Protein AF-A0A1B6FT40-F1 (afdb_monomer)

Radius of gyration: 23.61 Å; Cα contacts (8 Å, |Δi|>4): 77; chains: 1; bounding box: 39×60×72 Å

Mean predicted aligned error: 12.98 Å

Organism: NCBI:txid1464854

Secondary structure (DSSP, 8-state):
-HHHHHHHHHHHHHHHHHHHHHHHHHH--------S-TTTSPP--SHHHHHHHHHSTTTTT-HHHHHHHHIIIIIIGGG--S---S---PPP-----S-HHHHHHHHHHHHHHTTPPPP-SS-TTTTTGGGGSPTT-HHHHHHHHHT-

Solvent-accessible surface area (backbone atoms only — not comparable to full-atom values): 9371 Å² total; per-residue (Å²): 118,74,69,62,58,54,52,56,52,51,51,53,50,52,52,50,52,52,50,52,52,54,57,56,61,74,67,60,72,74,83,67,72,80,79,70,58,82,86,78,54,87,79,78,86,51,71,61,60,38,49,55,51,48,62,29,89,91,35,44,82,38,66,69,45,47,53,47,51,49,32,43,64,68,58,45,52,74,69,65,83,64,89,76,71,81,87,70,88,70,87,86,81,86,85,83,78,90,51,67,68,60,49,54,51,48,54,54,53,49,22,64,74,73,75,47,87,82,84,55,83,53,34,80,74,52,54,81,58,61,80,74,38,56,86,88,24,69,65,36,51,39,51,54,62,74,36,107

Sequence (148 aa):
MRGFMIIVTAFNLIMLLLCLNSVMSETRSPRILSDEDPTTQPVFTSLQEVLDLLESEEFRNLLPVQQLLFAYFNICQSKRISYLPKPIRQPFIVVEGNHRTAKRMLAMRLSRRIGASLFHNPPRCLSSLRNFFPTGSLLLRAYFKLSA

Foldseek 3Di:
DVVVVVVVVVVVVVVVVVVVVVVVVLPCPDPPDLPDDLVVFDDDPDLVVLVCVCCDPVHVPNPLSVLLVCLLVPPVVVPPDDDDPDDDPDDDDDDDDDDPVVSVVVLVVVCVVVVHDDQDQQGPSCVVSLVVDDPNDPNNSSSRVSSD

pLDDT: mean 81.25, std 15.71, range [38.09, 96.69]

Structure (mmCIF, N/CA/C/O backbone):
data_AF-A0A1B6FT40-F1
#
_entry.id   AF-A0A1B6FT40-F1
#
loop_
_atom_site.group_PDB
_atom_site.id
_atom_site.type_symbol
_atom_site.label_atom_id
_atom_site.label_alt_id
_atom_site.label_comp_id
_atom_site.label_asym_id
_atom_site.label_entity_id
_atom_site.label_seq_id
_atom_site.pdbx_PDB_ins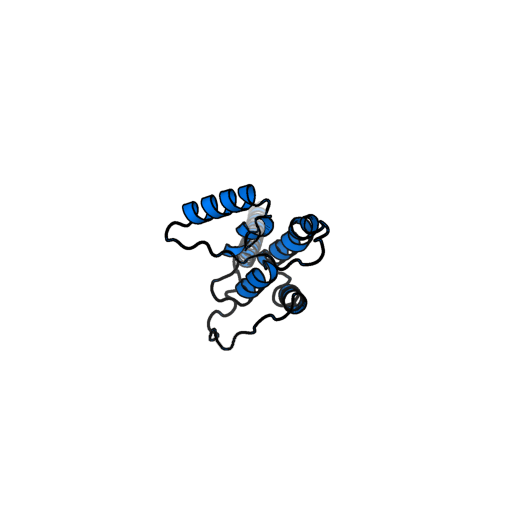_code
_atom_site.Cartn_x
_atom_site.Cartn_y
_atom_site.Cartn_z
_atom_site.occupancy
_atom_site.B_iso_or_equiv
_atom_site.auth_seq_id
_atom_site.auth_comp_id
_atom_site.auth_asym_id
_atom_site.auth_atom_id
_atom_site.pdbx_PDB_model_num
ATOM 1 N N . MET A 1 1 ? -10.697 40.686 46.440 1.00 58.50 1 MET A N 1
ATOM 2 C CA . MET A 1 1 ? -9.631 40.334 45.467 1.00 58.50 1 MET A CA 1
ATOM 3 C C . MET A 1 1 ? -9.174 38.871 45.531 1.00 58.50 1 MET A C 1
ATOM 5 O O . MET A 1 1 ? -8.922 38.308 44.479 1.00 58.50 1 MET A O 1
ATOM 9 N N . ARG A 1 2 ? -9.126 38.208 46.701 1.00 62.25 2 ARG A N 1
ATOM 10 C CA . ARG A 1 2 ? -8.694 36.793 46.809 1.00 62.25 2 ARG A CA 1
ATOM 11 C C . ARG A 1 2 ? -9.601 35.768 46.099 1.00 62.25 2 ARG A C 1
ATOM 13 O O . ARG A 1 2 ? -9.086 34.831 45.507 1.00 62.25 2 ARG A O 1
ATOM 20 N N . GLY A 1 3 ? -10.922 35.968 46.097 1.00 65.75 3 GLY A N 1
ATOM 21 C CA . GLY A 1 3 ? -11.867 35.028 45.466 1.00 65.75 3 GLY A CA 1
ATOM 22 C C . GLY A 1 3 ? -11.771 34.951 43.936 1.00 65.75 3 GLY A C 1
ATOM 23 O O . GLY A 1 3 ? -11.923 33.877 43.368 1.00 65.75 3 GLY A O 1
ATOM 24 N N . PHE A 1 4 ? -11.441 36.060 43.266 1.00 69.62 4 PHE A N 1
ATOM 25 C CA . PHE A 1 4 ? -11.328 36.099 41.802 1.00 69.62 4 PHE A CA 1
ATOM 26 C C . PHE A 1 4 ? -10.106 35.315 41.299 1.00 69.62 4 PHE A C 1
ATOM 28 O O . PHE A 1 4 ? -10.173 34.627 40.286 1.00 69.62 4 PHE A O 1
ATOM 35 N N . MET A 1 5 ? -9.006 35.350 42.058 1.00 68.81 5 MET A N 1
ATOM 36 C CA . MET A 1 5 ? -7.777 34.635 41.710 1.00 68.81 5 MET A CA 1
ATOM 37 C C . MET A 1 5 ? -7.950 33.109 41.774 1.00 68.81 5 MET A C 1
ATOM 39 O O . MET A 1 5 ? -7.374 32.401 40.958 1.00 68.81 5 MET A O 1
ATOM 43 N N . ILE A 1 6 ? -8.783 32.612 42.697 1.00 77.44 6 ILE A N 1
ATOM 44 C CA . ILE A 1 6 ? -9.072 31.175 42.863 1.00 77.44 6 ILE A CA 1
ATOM 45 C C . ILE A 1 6 ? -9.903 30.634 41.690 1.00 77.44 6 ILE A C 1
ATOM 47 O O . ILE A 1 6 ? -9.684 29.515 41.235 1.00 77.44 6 ILE A O 1
ATOM 51 N N . ILE A 1 7 ? -10.836 31.432 41.164 1.00 79.44 7 ILE A N 1
ATOM 52 C CA . ILE A 1 7 ? -11.689 31.022 40.038 1.00 79.44 7 ILE A CA 1
ATOM 53 C C . ILE A 1 7 ? -10.857 3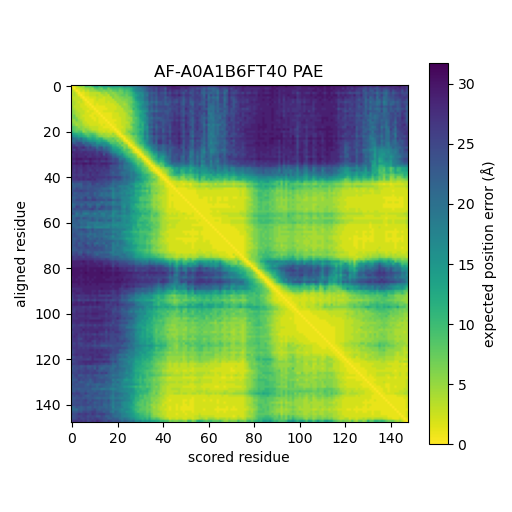0.886 38.757 1.00 79.44 7 ILE A C 1
ATOM 55 O O . ILE A 1 7 ? -10.995 29.907 38.025 1.00 79.44 7 ILE A O 1
ATOM 59 N N . VAL A 1 8 ? -9.949 31.833 38.508 1.00 81.75 8 VAL A N 1
ATOM 60 C CA . VAL A 1 8 ? -9.093 31.823 37.313 1.00 81.75 8 VAL A CA 1
ATOM 61 C C . VAL A 1 8 ? -8.098 30.661 37.345 1.00 81.75 8 VAL A C 1
ATOM 63 O O . VAL A 1 8 ? -7.860 30.030 36.314 1.00 81.75 8 VAL A O 1
ATOM 66 N N . THR A 1 9 ? -7.528 30.330 38.506 1.00 84.56 9 THR A N 1
ATOM 67 C CA . THR A 1 9 ? -6.619 29.179 38.618 1.00 84.56 9 THR A CA 1
ATOM 68 C C . THR A 1 9 ? -7.361 27.852 38.477 1.00 84.56 9 THR A C 1
ATOM 70 O O . THR A 1 9 ? -6.867 26.969 37.779 1.00 84.56 9 THR A O 1
ATOM 73 N N . ALA A 1 10 ? -8.563 27.723 39.049 1.00 86.69 10 ALA A N 1
ATOM 74 C CA . ALA A 1 10 ? -9.397 26.532 38.890 1.00 86.69 10 ALA A CA 1
ATOM 75 C C . ALA A 1 10 ? -9.811 26.308 37.425 1.00 86.69 10 ALA A C 1
ATOM 77 O O . ALA A 1 10 ? -9.699 25.193 36.918 1.00 86.69 10 ALA A O 1
ATOM 78 N N . PHE A 1 11 ? -10.219 27.368 36.720 1.00 88.88 11 PHE A N 1
ATOM 79 C CA . PHE A 1 11 ? -10.593 27.284 35.308 1.00 88.88 11 PHE A CA 1
ATOM 80 C C . PHE A 1 11 ? -9.410 26.873 34.420 1.00 88.88 11 PHE A C 1
ATOM 82 O O . PHE A 1 11 ? -9.540 25.972 33.593 1.00 88.88 11 PHE A O 1
ATOM 89 N N . ASN A 1 12 ? -8.231 27.467 34.635 1.00 82.19 12 ASN A N 1
ATOM 90 C CA . ASN A 1 12 ? -7.022 27.086 33.903 1.00 82.19 12 ASN A CA 1
ATOM 91 C C . ASN A 1 12 ? -6.600 25.637 34.188 1.00 82.19 12 ASN A C 1
ATOM 93 O O . ASN A 1 12 ? -6.199 24.940 33.262 1.00 82.19 12 ASN A O 1
ATOM 97 N N . LEU A 1 13 ? -6.731 25.158 35.432 1.00 88.69 13 LEU A N 1
ATOM 98 C CA . LEU A 1 13 ? -6.422 23.770 35.790 1.00 88.69 13 LEU A CA 1
ATOM 99 C C . LEU A 1 13 ? -7.367 22.781 35.092 1.00 88.69 13 LEU A C 1
ATOM 101 O O . LEU A 1 13 ? -6.914 21.764 34.572 1.00 88.69 13 LEU A O 1
ATOM 105 N N . ILE A 1 14 ? -8.665 23.098 35.032 1.00 90.81 14 ILE A N 1
ATOM 106 C CA . ILE A 1 14 ? -9.666 22.287 34.324 1.00 90.81 14 ILE A CA 1
ATOM 107 C C . ILE A 1 14 ? -9.360 22.244 32.824 1.00 90.81 14 ILE A C 1
ATOM 109 O O . ILE A 1 14 ? -9.357 21.164 32.239 1.00 90.81 14 ILE A O 1
ATOM 113 N N . MET A 1 15 ? -9.038 23.386 32.208 1.00 85.12 15 MET A N 1
ATOM 114 C CA . MET A 1 15 ? -8.652 23.428 30.794 1.00 85.12 15 MET A CA 1
ATOM 115 C C . MET A 1 15 ? -7.372 22.626 30.534 1.00 85.12 15 MET A C 1
ATOM 117 O O . MET A 1 15 ? -7.301 21.900 29.548 1.00 85.12 15 MET A O 1
ATOM 121 N N . LEU A 1 16 ? -6.392 22.672 31.442 1.00 85.75 16 LEU A N 1
ATOM 122 C CA . LEU A 1 16 ? -5.167 21.880 31.326 1.00 85.75 16 LEU A CA 1
ATOM 123 C C . LEU A 1 16 ? -5.446 20.371 31.426 1.00 85.75 16 LEU A C 1
ATOM 125 O O . LEU A 1 16 ? -4.887 19.597 30.654 1.00 85.75 16 LEU A O 1
ATOM 129 N N . LEU A 1 17 ? -6.341 19.954 32.328 1.00 84.62 17 LEU A N 1
ATOM 130 C CA . LEU A 1 17 ? -6.770 18.558 32.464 1.00 84.62 17 LEU A CA 1
ATOM 131 C C . LEU A 1 17 ? -7.547 18.071 31.232 1.00 84.62 17 LEU A C 1
ATOM 133 O O . LEU A 1 17 ? -7.317 16.955 30.767 1.00 84.62 17 LEU A O 1
ATOM 137 N N . LEU A 1 18 ? -8.423 18.906 30.664 1.00 82.56 18 LEU A N 1
ATOM 138 C CA . LEU A 1 18 ? -9.134 18.596 29.420 1.00 82.56 18 LEU A CA 1
ATOM 139 C C . LEU A 1 18 ? -8.164 18.476 28.234 1.00 82.56 18 LEU A C 1
ATOM 141 O O . LEU A 1 18 ? -8.252 17.512 27.472 1.00 82.56 18 LEU A O 1
ATOM 145 N N . CYS A 1 19 ? -7.184 19.379 28.128 1.00 77.69 19 CYS A N 1
ATOM 146 C CA . CYS A 1 19 ? -6.134 19.309 27.113 1.00 77.69 19 CYS A CA 1
ATOM 147 C C . CYS A 1 19 ? -5.280 18.039 27.258 1.00 77.69 19 CYS A C 1
ATOM 149 O O . CYS A 1 19 ? -5.060 17.335 26.273 1.00 77.69 19 CYS A O 1
ATOM 151 N N . LEU A 1 20 ? -4.849 17.685 28.474 1.00 76.00 20 LEU A N 1
ATOM 152 C CA . LEU A 1 20 ? -4.061 16.470 28.721 1.00 76.00 20 LEU A CA 1
ATOM 153 C C . LEU A 1 20 ? -4.832 15.191 28.364 1.00 76.00 20 LEU A C 1
ATOM 155 O O . LEU A 1 20 ? -4.262 14.285 27.755 1.00 76.00 20 LEU A O 1
ATOM 159 N N . ASN A 1 21 ? -6.130 15.138 28.667 1.00 70.12 21 ASN A N 1
ATOM 160 C CA . ASN A 1 21 ? -6.979 14.006 28.294 1.00 70.12 21 ASN A CA 1
ATOM 161 C C . ASN A 1 21 ? -7.168 13.898 26.773 1.00 70.12 21 ASN A C 1
ATOM 163 O O . ASN A 1 21 ? -7.127 12.791 26.235 1.00 70.12 21 ASN A O 1
ATOM 167 N N . SER A 1 22 ? -7.312 15.024 26.064 1.00 65.44 22 SER A N 1
ATOM 168 C CA . SER A 1 22 ? -7.404 15.020 24.595 1.00 65.44 22 SER A CA 1
ATOM 169 C C . SER A 1 22 ? -6.104 14.555 23.922 1.00 65.44 22 SER A C 1
ATOM 171 O O . SER A 1 22 ? -6.146 13.702 23.039 1.00 65.44 22 SER A O 1
ATOM 173 N N . VAL A 1 23 ? -4.942 14.999 24.418 1.00 60.81 23 VAL A N 1
ATOM 174 C CA . VAL A 1 23 ? -3.621 14.604 23.894 1.00 60.81 23 VAL A CA 1
ATOM 175 C C . VAL A 1 23 ? -3.307 13.129 24.184 1.00 60.81 23 VAL A C 1
ATOM 177 O O . VAL A 1 23 ? -2.726 12.434 23.346 1.00 60.81 23 VAL A O 1
ATOM 180 N N . MET A 1 24 ? -3.724 12.596 25.338 1.00 52.72 24 MET A N 1
ATOM 181 C CA . MET A 1 24 ? -3.603 11.158 25.615 1.00 52.72 24 MET A CA 1
ATOM 182 C C . MET A 1 24 ? -4.544 10.298 24.760 1.00 52.72 24 MET A C 1
ATOM 184 O O . MET A 1 24 ? -4.199 9.157 24.448 1.00 52.72 24 MET A O 1
ATOM 188 N N . SER A 1 25 ? -5.701 10.825 24.350 1.00 49.28 25 SER A N 1
ATOM 189 C CA . SER A 1 25 ? -6.626 10.101 23.472 1.00 49.28 25 SER A CA 1
ATOM 190 C C . SER A 1 25 ? -6.081 9.938 22.047 1.00 49.28 25 SER A C 1
ATOM 192 O O . SER A 1 25 ? -6.414 8.963 21.380 1.00 49.28 25 SER A O 1
ATOM 194 N N . GLU A 1 26 ? -5.205 10.838 21.594 1.00 47.56 26 GLU A N 1
ATOM 195 C CA . GLU A 1 26 ? -4.673 10.855 20.222 1.00 47.56 26 GLU A CA 1
ATOM 196 C C . GLU A 1 26 ? -3.407 9.993 20.031 1.00 47.56 26 GLU A C 1
ATOM 198 O O . GLU A 1 26 ? -2.985 9.728 18.907 1.00 47.56 26 GLU A O 1
ATOM 203 N N . THR A 1 27 ? -2.811 9.490 21.119 1.00 41.72 27 THR A N 1
ATOM 204 C CA . THR A 1 27 ? -1.590 8.654 21.072 1.00 41.72 27 THR A CA 1
ATOM 205 C C . THR A 1 27 ? -1.835 7.170 21.329 1.00 41.72 27 THR A C 1
ATOM 207 O O . THR A 1 27 ? -0.934 6.346 21.142 1.00 41.72 27 THR A O 1
ATOM 210 N N . ARG A 1 28 ? -3.063 6.777 21.684 1.00 38.09 28 ARG A N 1
ATOM 211 C CA . ARG A 1 28 ? -3.451 5.368 21.733 1.00 38.09 28 ARG A CA 1
ATOM 212 C C . ARG A 1 28 ? -3.805 4.911 20.320 1.00 38.09 28 ARG A C 1
ATOM 214 O O . ARG A 1 28 ? -4.969 4.755 19.979 1.00 38.09 28 ARG A O 1
ATOM 221 N N . SER A 1 29 ? -2.777 4.653 19.506 1.00 41.59 29 SER A N 1
ATOM 222 C CA . SER A 1 29 ? -2.921 3.655 18.444 1.00 41.59 29 SER A CA 1
ATOM 223 C C . SER A 1 29 ? -3.449 2.400 19.138 1.00 41.59 29 SER A C 1
ATOM 225 O O . SER A 1 29 ? -2.764 1.893 20.042 1.00 41.59 29 SER A O 1
ATOM 227 N N . PRO A 1 30 ? -4.691 1.967 18.859 1.00 41.50 30 PRO A N 1
ATOM 228 C CA . PRO A 1 30 ? -5.222 0.801 19.521 1.00 41.50 30 PRO A CA 1
ATOM 229 C C . PRO A 1 30 ? -4.258 -0.331 19.189 1.00 41.50 30 PRO A C 1
ATOM 231 O O . PRO A 1 30 ? -3.936 -0.587 18.028 1.00 41.50 30 PRO A O 1
ATOM 234 N N . ARG A 1 31 ? -3.720 -0.972 20.230 1.00 40.88 31 ARG A N 1
ATOM 235 C CA . ARG A 1 31 ? -3.082 -2.276 20.088 1.00 40.88 31 ARG A CA 1
ATOM 236 C C . ARG A 1 31 ? -4.205 -3.221 19.678 1.00 40.88 31 ARG A C 1
ATOM 238 O O . ARG A 1 31 ? -4.814 -3.853 20.533 1.00 40.88 31 ARG A O 1
ATOM 245 N N . ILE A 1 32 ? -4.555 -3.216 18.396 1.00 50.56 32 ILE A N 1
ATOM 246 C CA . ILE A 1 32 ? -5.528 -4.136 17.829 1.00 50.56 32 ILE A CA 1
ATOM 247 C C . ILE A 1 32 ? -4.832 -5.490 17.825 1.00 50.56 32 ILE A C 1
ATOM 249 O O . ILE A 1 32 ? -3.965 -5.757 16.995 1.00 50.56 32 ILE A O 1
ATOM 253 N N . LEU A 1 33 ? -5.127 -6.225 18.898 1.00 51.22 33 LEU A N 1
ATOM 254 C CA . LEU A 1 33 ? -5.071 -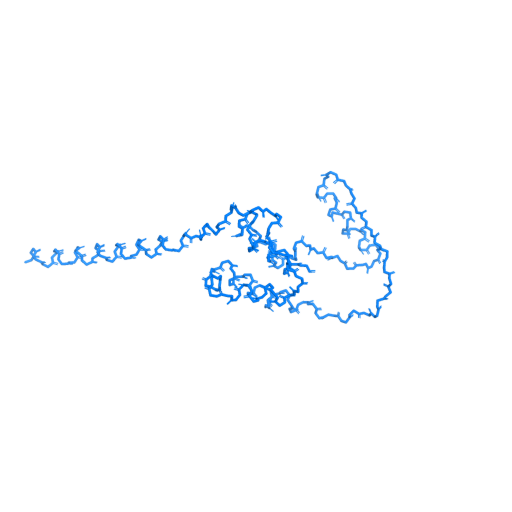7.667 19.079 1.00 51.22 33 LEU A CA 1
ATOM 255 C C . LEU A 1 33 ? -4.080 -8.387 18.152 1.00 51.22 33 LEU A C 1
ATOM 257 O O . LEU A 1 33 ? -4.435 -8.929 17.110 1.00 51.22 33 LEU A O 1
ATOM 261 N N . SER A 1 34 ? -2.811 -8.390 18.548 1.00 49.12 34 SER A N 1
ATOM 262 C CA . SER A 1 34 ? -1.738 -9.128 17.879 1.00 49.12 34 SER A CA 1
ATOM 263 C C . SER A 1 34 ? -1.520 -10.512 18.504 1.00 49.12 34 SER A C 1
ATOM 265 O O . SER A 1 34 ? -0.371 -10.882 18.727 1.00 49.12 34 SER A O 1
ATOM 267 N N . ASP A 1 35 ? -2.598 -11.232 18.830 1.00 48.50 35 ASP A N 1
ATOM 268 C CA . ASP A 1 35 ? -2.528 -12.562 19.473 1.00 48.50 35 ASP A CA 1
ATOM 269 C C . ASP A 1 35 ? -3.321 -13.655 18.727 1.00 48.50 35 ASP A C 1
ATOM 271 O O . ASP A 1 35 ? -3.490 -14.764 19.219 1.00 48.50 35 ASP A O 1
ATOM 275 N N . GLU A 1 36 ? -3.806 -13.361 17.517 1.00 58.00 36 GLU A N 1
ATOM 276 C CA . GLU A 1 36 ? -4.441 -14.353 16.640 1.00 58.00 36 GLU A CA 1
ATOM 277 C C . GLU A 1 36 ? -3.376 -15.090 15.813 1.00 58.00 36 GLU A C 1
ATOM 279 O O . GLU A 1 36 ? -2.514 -14.455 15.191 1.00 58.00 36 GLU A O 1
ATOM 284 N N . ASP A 1 37 ? -3.455 -16.424 15.798 1.00 60.91 37 ASP A N 1
ATOM 285 C CA . ASP A 1 37 ? -2.602 -17.315 15.009 1.00 60.91 37 ASP A CA 1
ATOM 286 C C . ASP A 1 37 ? -2.539 -16.832 13.542 1.00 60.91 37 ASP A C 1
ATOM 288 O O . ASP A 1 37 ? -3.572 -16.633 12.899 1.00 60.91 37 ASP A O 1
ATOM 292 N N . PRO A 1 38 ? -1.347 -16.628 12.952 1.00 59.72 38 PRO A N 1
ATOM 293 C CA . PRO A 1 38 ? -1.227 -16.181 11.564 1.00 59.72 38 PRO A CA 1
ATOM 294 C C . PRO A 1 38 ? -1.952 -17.085 10.549 1.00 59.72 38 PRO A C 1
ATOM 296 O O . PRO A 1 38 ? -2.221 -16.631 9.435 1.00 59.72 38 PRO A O 1
ATOM 299 N N . THR A 1 39 ? -2.282 -18.332 10.910 1.00 65.88 39 THR A N 1
ATOM 300 C CA . THR A 1 39 ? -3.067 -19.253 10.076 1.00 65.88 39 THR A CA 1
ATOM 301 C C . THR A 1 39 ? -4.588 -19.053 10.156 1.00 65.88 39 THR A C 1
ATOM 303 O O . THR A 1 39 ? -5.276 -19.408 9.199 1.00 65.88 39 THR A O 1
ATOM 306 N N . THR A 1 40 ? -5.129 -18.439 11.218 1.00 70.00 40 THR A N 1
ATOM 307 C CA . THR A 1 40 ? -6.582 -18.184 11.384 1.00 70.00 40 THR A CA 1
ATOM 308 C C . THR A 1 40 ? -7.042 -16.888 10.720 1.00 70.00 40 THR A C 1
ATOM 310 O O . THR A 1 40 ? -8.230 -16.589 10.613 1.00 70.00 40 THR A O 1
ATOM 313 N N . GLN A 1 41 ? -6.087 -16.100 10.250 1.00 67.94 41 GLN A N 1
ATOM 314 C CA . GLN A 1 41 ? -6.276 -14.694 9.982 1.00 67.94 41 GLN A CA 1
ATOM 315 C C . GLN A 1 41 ? -6.683 -14.483 8.497 1.00 67.94 41 GLN A C 1
ATOM 317 O O . GLN A 1 41 ? -5.962 -14.936 7.597 1.00 67.94 41 GLN A O 1
ATOM 322 N N . PRO A 1 42 ? -7.766 -13.745 8.181 1.00 73.56 42 PRO A N 1
ATOM 323 C CA . PRO A 1 42 ? -8.418 -13.772 6.865 1.00 73.56 42 PRO A CA 1
ATOM 324 C C . PRO A 1 42 ? -7.511 -13.320 5.711 1.00 73.56 42 PRO A C 1
ATOM 326 O O . PRO A 1 42 ? -6.706 -12.394 5.839 1.00 73.56 42 PRO A O 1
ATOM 329 N N . VAL A 1 43 ? -7.631 -13.993 4.563 1.00 85.06 43 VAL A N 1
ATOM 330 C CA . VAL A 1 43 ? -6.903 -13.660 3.331 1.00 85.06 43 VAL A CA 1
ATOM 331 C C . VAL A 1 43 ? -7.792 -12.801 2.445 1.00 85.06 43 VAL A C 1
ATOM 333 O O . VAL A 1 43 ? -8.822 -13.268 1.975 1.00 85.06 43 VAL A O 1
ATOM 336 N N . PHE A 1 44 ? -7.358 -11.574 2.160 1.00 90.81 44 PHE A N 1
ATOM 337 C CA . PHE A 1 44 ? -8.071 -10.695 1.236 1.00 90.81 44 PHE A CA 1
ATOM 338 C C . PHE A 1 44 ? -7.958 -11.211 -0.201 1.00 90.81 44 PHE A C 1
ATOM 340 O O . PHE A 1 44 ? -6.872 -11.217 -0.803 1.00 90.81 44 PHE A O 1
ATOM 347 N N . THR A 1 45 ? -9.079 -11.616 -0.780 1.00 89.00 45 THR A N 1
ATOM 348 C CA . THR A 1 45 ? -9.173 -12.095 -2.158 1.00 89.00 45 THR A CA 1
ATOM 349 C C . THR A 1 45 ? -9.346 -10.930 -3.129 1.00 89.00 45 THR A C 1
ATOM 351 O O . THR A 1 45 ? -8.667 -10.894 -4.161 1.00 89.00 45 THR A O 1
ATOM 354 N N . SER A 1 46 ? -10.112 -9.905 -2.746 1.00 91.62 46 SER A N 1
ATOM 355 C CA . SER A 1 46 ? -10.461 -8.766 -3.600 1.00 91.62 46 SER A CA 1
ATOM 356 C C . SER A 1 46 ? -9.961 -7.421 -3.059 1.00 91.62 46 SER A C 1
ATOM 358 O O . SER A 1 46 ? -9.521 -7.307 -1.916 1.00 91.62 46 SER A O 1
ATOM 360 N N . LEU A 1 47 ? -9.990 -6.391 -3.913 1.00 91.94 47 LEU A N 1
ATOM 361 C CA . LEU A 1 47 ? -9.782 -5.003 -3.485 1.00 91.94 47 LEU A CA 1
ATOM 362 C C . LEU A 1 47 ? -10.935 -4.528 -2.592 1.00 91.94 47 LEU A C 1
ATOM 364 O O . LEU A 1 47 ? -10.691 -3.812 -1.628 1.00 91.94 47 LEU A O 1
ATOM 368 N N . GLN A 1 48 ? -12.165 -4.941 -2.905 1.00 94.75 48 GLN A N 1
ATOM 369 C CA . GLN A 1 48 ? -13.355 -4.504 -2.182 1.00 94.75 48 GLN A CA 1
ATOM 370 C C . GLN A 1 48 ? -13.303 -4.934 -0.716 1.00 94.75 48 GLN A C 1
ATOM 372 O O . GLN A 1 48 ? -13.460 -4.091 0.149 1.00 94.75 48 GLN A O 1
ATOM 377 N N . GLU A 1 49 ? -12.925 -6.184 -0.431 1.00 94.62 49 GLU A N 1
ATOM 378 C CA . GLU A 1 49 ? -12.764 -6.672 0.950 1.00 94.62 49 GLU A CA 1
ATOM 379 C C . GLU A 1 49 ? -11.775 -5.834 1.775 1.00 94.62 49 GLU A C 1
ATOM 381 O O . GLU A 1 49 ? -11.939 -5.665 2.981 1.00 94.62 49 GLU A O 1
ATOM 386 N N . VAL A 1 50 ? -10.728 -5.307 1.133 1.00 95.25 50 VAL A N 1
ATOM 387 C CA . VAL A 1 50 ? -9.757 -4.432 1.798 1.00 95.25 50 VAL A CA 1
ATOM 388 C C . VAL A 1 50 ? -10.375 -3.075 2.099 1.00 95.25 50 VAL A C 1
ATOM 390 O O . VAL A 1 50 ? -10.166 -2.545 3.185 1.00 95.25 50 VAL A O 1
ATOM 393 N N . LEU A 1 51 ? -11.100 -2.500 1.140 1.00 96.00 51 LEU A N 1
ATOM 394 C CA . LEU A 1 51 ? -11.750 -1.204 1.314 1.00 96.00 51 LEU A CA 1
ATOM 395 C C . LEU A 1 51 ? -12.856 -1.295 2.369 1.00 96.00 51 LEU A C 1
ATOM 397 O O . LEU A 1 51 ? -12.849 -0.491 3.292 1.00 96.00 51 LEU A O 1
ATOM 401 N N . ASP A 1 52 ? -13.692 -2.333 2.315 1.00 95.94 52 ASP A N 1
ATOM 402 C CA . ASP A 1 52 ? -14.747 -2.602 3.297 1.00 95.94 52 ASP A CA 1
ATOM 403 C C . ASP A 1 52 ? -14.175 -2.715 4.717 1.00 95.94 52 ASP A C 1
ATOM 405 O O . ASP A 1 52 ? -14.725 -2.154 5.664 1.00 95.94 52 ASP A O 1
ATOM 409 N N . LEU A 1 53 ? -13.029 -3.391 4.877 1.00 95.44 53 LEU A N 1
ATOM 410 C CA . LEU A 1 53 ? -12.327 -3.437 6.157 1.00 95.44 53 LEU A CA 1
ATOM 411 C C . LEU A 1 53 ? -11.881 -2.035 6.591 1.00 95.44 53 LEU A C 1
ATOM 413 O O . LEU A 1 53 ? -12.175 -1.616 7.707 1.00 95.44 53 LEU A O 1
ATOM 417 N N . LEU A 1 54 ? -11.148 -1.317 5.738 1.00 95.44 54 LEU A N 1
ATOM 418 C CA . LEU A 1 54 ? -10.590 -0.003 6.076 1.00 95.44 54 LEU A CA 1
ATOM 419 C C . LEU A 1 54 ? -11.685 1.045 6.350 1.00 95.44 54 LEU A C 1
ATOM 421 O O . LEU A 1 54 ? -11.453 1.974 7.122 1.00 95.44 54 LEU A O 1
ATOM 425 N N . GLU A 1 55 ? -12.866 0.886 5.756 1.00 95.94 55 GLU A N 1
ATOM 426 C CA . GLU A 1 55 ? -14.032 1.763 5.921 1.00 95.94 55 GLU A CA 1
ATOM 427 C C . GLU A 1 55 ? -14.994 1.310 7.031 1.00 95.94 55 GLU A C 1
ATOM 429 O O . GLU A 1 55 ? -15.923 2.044 7.382 1.00 95.94 55 GLU A O 1
ATOM 434 N N . SER A 1 56 ? -14.759 0.143 7.635 1.00 95.12 56 SER A N 1
ATOM 435 C CA . SER A 1 56 ? -15.555 -0.335 8.765 1.00 95.12 56 SER A CA 1
ATOM 436 C C . SER A 1 56 ? -15.471 0.612 9.967 1.00 95.12 56 SER A C 1
ATOM 438 O O . SER A 1 56 ? -14.475 1.311 10.179 1.00 95.12 56 SER A O 1
ATOM 440 N N . GLU A 1 57 ? -16.518 0.606 10.795 1.00 94.25 57 GLU A N 1
ATOM 441 C CA . GLU A 1 57 ? -16.617 1.449 11.998 1.00 94.25 57 GLU A CA 1
ATOM 442 C 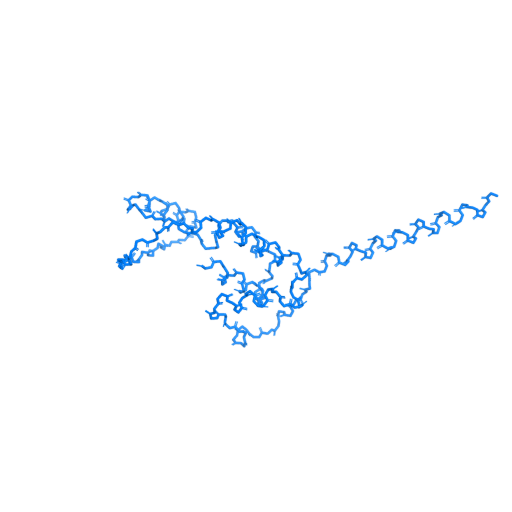C . GLU A 1 57 ? -15.428 1.278 12.960 1.00 94.25 57 GLU A C 1
ATOM 444 O O . GLU A 1 57 ? -15.058 2.223 13.656 1.00 94.25 57 GLU A O 1
ATOM 449 N N . GLU A 1 58 ? -14.784 0.106 12.959 1.00 93.38 58 GLU A N 1
ATOM 450 C CA . GLU A 1 58 ? -13.602 -0.187 13.774 1.00 93.38 58 GLU A CA 1
ATOM 451 C C . GLU A 1 58 ? -12.365 0.620 13.338 1.00 93.38 58 GLU A C 1
ATOM 453 O O . GLU A 1 58 ? -11.596 1.089 14.180 1.00 93.38 58 GLU A O 1
ATOM 458 N N . PHE A 1 59 ? -12.168 0.810 12.029 1.00 94.88 59 PHE A N 1
ATOM 459 C CA . PHE A 1 59 ? -10.907 1.316 11.479 1.00 94.88 59 PHE A CA 1
ATOM 460 C C . PHE A 1 59 ? -11.015 2.693 10.813 1.00 94.88 59 PHE A C 1
ATOM 462 O O . PHE A 1 59 ? -10.022 3.424 10.778 1.00 94.88 59 PHE A O 1
ATOM 469 N N . ARG A 1 60 ? -12.198 3.096 10.331 1.00 93.88 60 ARG A N 1
ATOM 470 C CA . ARG A 1 60 ? -12.387 4.307 9.504 1.00 93.88 60 ARG A CA 1
ATOM 471 C C . ARG A 1 60 ? -11.961 5.622 10.163 1.00 93.88 60 ARG A C 1
ATOM 473 O O . ARG A 1 60 ? -11.617 6.589 9.483 1.00 93.88 60 ARG A O 1
ATOM 480 N N . ASN A 1 61 ? -11.985 5.671 11.494 1.00 93.88 61 ASN A N 1
ATOM 481 C CA . ASN A 1 61 ? -11.638 6.866 12.266 1.00 93.88 61 ASN A CA 1
ATOM 482 C C . ASN A 1 61 ? -10.153 6.903 12.667 1.00 93.88 61 ASN A C 1
ATOM 484 O O . ASN A 1 61 ? -9.700 7.878 13.261 1.00 93.88 61 ASN A O 1
ATOM 488 N N . LEU A 1 62 ? -9.375 5.862 12.347 1.00 95.44 62 LEU A N 1
ATOM 489 C CA . LEU A 1 62 ? -7.946 5.829 12.638 1.00 95.44 62 LEU A CA 1
ATOM 490 C C . LEU A 1 62 ? -7.184 6.706 11.641 1.00 95.44 62 LEU A C 1
ATOM 492 O O . LEU A 1 62 ? -7.224 6.477 10.431 1.00 95.44 62 LEU A O 1
ATOM 496 N N . LEU A 1 63 ? -6.404 7.660 12.153 1.00 95.75 63 LEU A N 1
ATOM 497 C CA . LEU A 1 63 ? -5.603 8.566 11.325 1.00 95.75 63 LEU A CA 1
ATOM 498 C C . LEU A 1 63 ? -4.699 7.830 10.304 1.00 95.75 63 LEU A C 1
ATOM 500 O O . LEU A 1 63 ? -4.698 8.228 9.137 1.00 95.75 63 LEU A O 1
ATOM 504 N N . PRO A 1 64 ? -3.988 6.732 10.653 1.00 95.12 64 PRO A N 1
ATOM 505 C CA . PRO A 1 64 ? -3.219 5.958 9.674 1.00 95.12 64 PRO A CA 1
ATOM 506 C C . PRO A 1 64 ? -4.046 5.394 8.514 1.00 95.12 64 PRO A C 1
ATOM 508 O O . PRO A 1 64 ? -3.560 5.317 7.386 1.00 95.12 64 PRO A O 1
ATOM 511 N N . VAL A 1 65 ? -5.293 4.998 8.783 1.00 96.69 65 VAL A N 1
ATOM 512 C CA . VAL A 1 65 ? -6.211 4.435 7.785 1.00 96.69 65 VAL A CA 1
ATOM 513 C C . VAL A 1 65 ? -6.712 5.535 6.857 1.00 96.69 65 VAL A C 1
ATOM 515 O O . VAL A 1 65 ? -6.650 5.385 5.638 1.00 96.69 65 VAL A O 1
ATOM 518 N N . GLN A 1 66 ? -7.093 6.686 7.409 1.00 96.69 66 GLN A N 1
ATOM 519 C CA . GLN A 1 66 ? -7.488 7.855 6.618 1.00 96.69 66 GLN A CA 1
ATOM 520 C C . GLN A 1 66 ? -6.353 8.334 5.704 1.00 96.69 66 GLN A C 1
ATOM 522 O O . GLN A 1 66 ? -6.571 8.601 4.523 1.00 96.69 66 GLN A O 1
ATOM 527 N N . GLN A 1 67 ? -5.118 8.379 6.216 1.00 95.81 67 GLN A N 1
ATOM 528 C CA . GLN A 1 67 ? -3.932 8.718 5.424 1.00 95.81 67 GLN A CA 1
ATOM 529 C C . GLN A 1 67 ? -3.668 7.701 4.307 1.00 95.81 67 GLN A C 1
ATOM 531 O O . GLN A 1 67 ? -3.304 8.090 3.194 1.00 95.81 67 GLN A O 1
ATOM 536 N N . LEU A 1 68 ? -3.869 6.408 4.583 1.00 95.81 68 LEU A N 1
ATOM 537 C CA . LEU A 1 68 ? -3.738 5.340 3.595 1.00 95.81 68 LEU A CA 1
ATOM 538 C C . LEU A 1 68 ? -4.761 5.484 2.465 1.00 95.81 68 LEU A C 1
ATOM 540 O O . LEU A 1 68 ? -4.368 5.501 1.297 1.00 95.81 68 LEU A O 1
ATOM 544 N N . LEU A 1 69 ? -6.043 5.629 2.803 1.00 95.38 69 LEU A N 1
ATOM 545 C CA . LEU A 1 69 ? -7.120 5.792 1.826 1.00 95.38 69 LEU A CA 1
ATOM 546 C C . LEU A 1 69 ? -6.931 7.069 1.002 1.00 95.38 69 LEU A C 1
ATOM 548 O O . LEU A 1 69 ? -7.011 7.033 -0.227 1.00 95.38 69 LEU A O 1
ATOM 552 N N . PHE A 1 70 ? -6.569 8.181 1.650 1.00 94.56 70 PHE A N 1
ATOM 553 C CA . PHE A 1 70 ? -6.266 9.429 0.956 1.00 94.56 70 PHE A CA 1
ATOM 554 C C . PHE A 1 70 ? -5.132 9.253 -0.061 1.00 94.56 70 PHE A C 1
ATOM 556 O O . PHE A 1 70 ? -5.281 9.641 -1.222 1.00 94.56 70 PHE A O 1
ATOM 563 N N . ALA A 1 71 ? -4.008 8.655 0.347 1.00 93.81 71 ALA A N 1
ATOM 564 C CA . ALA A 1 71 ? -2.872 8.432 -0.541 1.00 93.81 71 ALA A CA 1
ATOM 565 C C . ALA A 1 71 ? -3.234 7.492 -1.701 1.00 93.81 71 ALA A C 1
ATOM 567 O O . ALA A 1 71 ? -2.842 7.740 -2.845 1.00 93.81 71 ALA A O 1
ATOM 568 N N . TYR A 1 72 ? -4.013 6.446 -1.427 1.00 92.75 72 TYR A N 1
ATOM 569 C CA . TYR A 1 72 ? -4.461 5.489 -2.430 1.00 92.75 72 TYR A CA 1
ATOM 570 C C . TYR A 1 72 ? -5.314 6.150 -3.523 1.00 92.75 72 TYR A C 1
ATOM 572 O O . TYR A 1 72 ? -4.940 6.101 -4.701 1.00 92.75 72 TYR A O 1
ATOM 580 N N . PHE A 1 73 ? -6.406 6.819 -3.142 1.00 92.06 73 PHE A N 1
ATOM 581 C CA . PHE A 1 73 ? -7.353 7.399 -4.096 1.00 92.06 73 PHE A CA 1
ATOM 582 C C . PHE A 1 73 ? -6.807 8.648 -4.796 1.00 92.06 73 PHE A C 1
ATOM 584 O O . PHE A 1 73 ? -6.964 8.792 -6.006 1.00 92.06 73 PHE A O 1
ATOM 591 N N . ASN A 1 74 ? -6.102 9.528 -4.080 1.00 91.19 74 ASN A N 1
ATOM 592 C CA . ASN A 1 74 ? -5.717 10.831 -4.635 1.00 91.19 74 ASN A CA 1
ATOM 593 C C . ASN A 1 74 ? -4.333 10.828 -5.302 1.00 91.19 74 ASN A C 1
ATOM 595 O O . ASN A 1 74 ? -4.096 11.556 -6.268 1.00 91.19 74 ASN A O 1
ATOM 599 N N . ILE A 1 75 ? -3.397 10.003 -4.818 1.00 89.06 75 ILE A N 1
ATOM 600 C CA . ILE A 1 75 ? -1.991 10.050 -5.257 1.00 89.06 75 ILE A CA 1
ATOM 601 C C . ILE A 1 75 ? -1.625 8.834 -6.109 1.00 89.06 75 ILE A C 1
ATOM 603 O O . ILE A 1 75 ? -0.917 8.969 -7.112 1.00 89.06 75 ILE A O 1
ATOM 607 N N . CYS A 1 76 ? -2.050 7.637 -5.699 1.00 85.69 76 CYS A N 1
ATOM 608 C CA . CYS A 1 76 ? -1.654 6.399 -6.364 1.00 85.69 76 CYS A CA 1
ATOM 609 C C . CYS A 1 76 ? -2.513 6.094 -7.600 1.00 85.69 76 CYS A C 1
ATOM 611 O O . CYS A 1 76 ? -1.954 5.808 -8.661 1.00 85.69 76 CYS A O 1
ATOM 613 N N . GLN A 1 77 ? -3.846 6.154 -7.488 1.00 78.31 77 GLN A N 1
ATOM 614 C CA . GLN A 1 77 ? -4.756 5.847 -8.601 1.00 78.31 77 GLN A CA 1
ATOM 615 C C . GLN A 1 77 ? -4.638 6.838 -9.763 1.00 78.31 77 GLN A C 1
ATOM 617 O O . GLN A 1 77 ? -4.623 6.413 -10.918 1.00 78.31 77 GLN A O 1
ATOM 622 N N . SER A 1 78 ? -4.448 8.130 -9.478 1.00 62.25 78 SER A N 1
ATOM 623 C CA . SER A 1 78 ? -4.328 9.185 -10.498 1.00 62.25 78 SER A CA 1
ATOM 624 C C . SER A 1 78 ? -3.184 8.963 -11.499 1.00 62.25 78 SER A C 1
ATOM 626 O O . SER A 1 78 ? -3.205 9.509 -12.598 1.00 62.25 78 SER A O 1
ATOM 628 N N . LYS A 1 79 ? -2.202 8.112 -11.165 1.00 62.34 79 LYS A N 1
ATOM 629 C CA . LYS A 1 79 ? -1.063 7.763 -12.031 1.00 62.34 79 LYS A CA 1
ATOM 630 C C . LYS A 1 79 ? -1.219 6.439 -12.787 1.00 62.34 79 LYS A C 1
ATOM 632 O O . LYS A 1 79 ? -0.369 6.140 -13.623 1.00 62.34 79 LYS A O 1
ATOM 637 N N . ARG A 1 80 ? -2.244 5.622 -12.497 1.00 60.69 80 ARG A N 1
ATOM 638 C CA . ARG A 1 80 ? -2.403 4.273 -13.084 1.00 60.69 80 ARG A CA 1
ATOM 639 C C . ARG A 1 80 ? -3.074 4.264 -14.469 1.00 60.69 80 ARG A C 1
ATOM 641 O O . ARG A 1 80 ? -3.144 3.203 -15.080 1.00 60.69 80 ARG A O 1
ATOM 648 N N . ILE A 1 81 ? -3.507 5.406 -15.010 1.00 50.28 81 ILE A N 1
ATOM 649 C CA . ILE A 1 81 ? -4.142 5.462 -16.337 1.00 50.28 81 ILE A CA 1
ATOM 650 C C . ILE A 1 81 ? -3.087 5.739 -17.414 1.00 50.28 81 ILE A C 1
ATOM 652 O O . ILE A 1 81 ? -2.831 6.872 -17.806 1.00 50.28 81 ILE A O 1
ATOM 656 N N . SER A 1 82 ? -2.471 4.673 -17.913 1.00 51.75 82 SER A N 1
ATOM 657 C CA . SER A 1 82 ? -1.951 4.637 -19.281 1.00 51.75 82 SER A CA 1
ATOM 658 C C . SER A 1 82 ? -2.316 3.275 -19.856 1.00 51.75 82 SER A C 1
ATOM 660 O O . SER A 1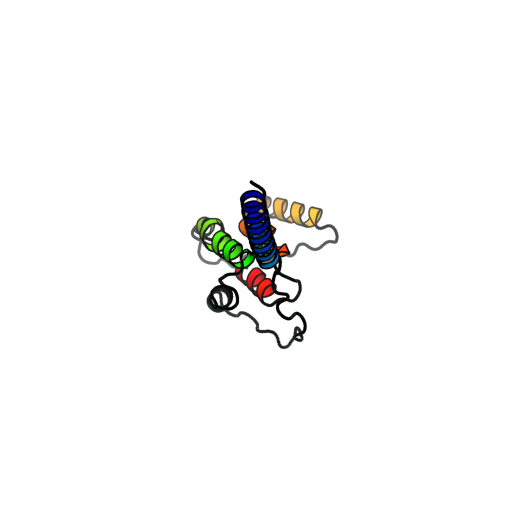 82 ? -2.065 2.249 -19.229 1.00 51.75 82 SER A O 1
ATOM 662 N N . TYR A 1 83 ? -3.013 3.291 -20.993 1.00 51.50 83 TYR A N 1
ATOM 663 C CA . TYR A 1 83 ? -3.503 2.118 -21.711 1.00 51.50 83 TYR A CA 1
ATOM 664 C C . TYR A 1 83 ? -2.433 1.022 -21.748 1.00 51.50 83 TYR A C 1
ATOM 666 O O . TYR A 1 83 ? -1.417 1.172 -22.425 1.00 51.50 83 TYR A O 1
ATOM 674 N N . LEU A 1 84 ? -2.652 -0.078 -21.023 1.00 57.91 84 LEU A N 1
ATOM 675 C CA . LEU A 1 84 ? -1.825 -1.264 -21.192 1.00 57.91 84 LEU A CA 1
ATOM 676 C C . LEU A 1 84 ? -2.259 -1.925 -22.508 1.00 57.91 84 LEU A C 1
ATOM 678 O O . LEU A 1 84 ? -3.423 -2.322 -22.624 1.00 57.91 84 LEU A O 1
ATOM 682 N N . PRO A 1 85 ? -1.379 -2.022 -23.521 1.00 57.75 85 PRO A N 1
ATOM 683 C CA . PRO A 1 85 ? -1.687 -2.795 -24.715 1.00 57.75 85 PRO A CA 1
ATOM 684 C C . PRO A 1 85 ? -1.963 -4.257 -24.330 1.00 57.75 85 PRO A C 1
ATOM 686 O O . PRO A 1 85 ? -1.501 -4.733 -23.290 1.00 57.75 85 PRO A O 1
ATOM 689 N N . LYS A 1 86 ? -2.745 -4.958 -25.165 1.00 61.59 86 LYS A N 1
ATOM 690 C CA . LYS A 1 86 ? -3.149 -6.365 -24.969 1.00 61.59 86 LYS A CA 1
ATOM 691 C C . LYS A 1 86 ? -1.983 -7.225 -24.443 1.00 61.59 86 LYS A C 1
ATOM 693 O O . LYS A 1 86 ? -0.858 -7.062 -24.919 1.00 61.59 86 LYS A O 1
ATOM 698 N N . PRO A 1 87 ? -2.237 -8.156 -23.505 1.00 60.03 87 PRO A N 1
ATOM 699 C CA . PRO A 1 87 ? -1.183 -8.863 -22.793 1.00 60.03 87 PRO A CA 1
ATOM 700 C C . PRO A 1 87 ? -0.420 -9.793 -23.740 1.00 60.03 87 PRO A C 1
ATOM 702 O O . PRO A 1 87 ? -0.848 -10.906 -24.030 1.00 60.03 87 PRO A O 1
ATOM 705 N N . ILE A 1 88 ? 0.745 -9.345 -24.201 1.00 70.19 88 ILE A N 1
ATOM 706 C CA . ILE A 1 88 ? 1.794 -10.249 -24.665 1.00 70.19 88 ILE A CA 1
ATOM 707 C C . ILE A 1 88 ? 2.440 -10.805 -23.397 1.00 70.19 88 ILE A C 1
ATOM 709 O O . ILE A 1 88 ? 2.846 -10.038 -22.523 1.00 70.19 88 ILE A O 1
ATOM 713 N N . ARG A 1 89 ? 2.502 -12.133 -23.263 1.00 69.50 89 ARG A N 1
ATOM 714 C CA . ARG A 1 89 ? 3.119 -12.796 -22.107 1.00 69.50 89 ARG A CA 1
ATOM 715 C C . ARG A 1 89 ? 4.586 -12.359 -22.016 1.00 69.50 89 ARG A C 1
ATOM 717 O O . ARG A 1 89 ? 5.400 -12.759 -22.842 1.00 69.50 89 ARG A O 1
ATOM 724 N N . GLN A 1 90 ? 4.907 -11.499 -21.053 1.00 70.19 90 GLN A N 1
ATOM 725 C CA . GLN A 1 90 ? 6.270 -11.009 -20.854 1.00 70.19 90 GLN A CA 1
ATOM 726 C C . GLN A 1 90 ? 7.096 -12.028 -20.056 1.00 70.19 90 GLN A C 1
ATOM 728 O O . GLN A 1 90 ? 6.536 -12.747 -19.222 1.00 70.19 90 GLN A O 1
ATOM 733 N N . PRO A 1 91 ? 8.418 -12.117 -20.293 1.00 77.81 91 PRO A N 1
ATOM 734 C CA . PRO A 1 91 ? 9.292 -12.955 -19.485 1.00 77.81 91 PRO A CA 1
ATOM 735 C C . PRO A 1 91 ? 9.286 -12.479 -18.029 1.00 77.81 91 PRO A C 1
ATOM 737 O O . PRO A 1 91 ? 9.389 -11.285 -17.748 1.00 77.81 91 PRO A O 1
ATOM 740 N N . PHE A 1 92 ? 9.186 -13.425 -17.097 1.00 79.44 92 PHE A N 1
ATOM 741 C CA . PHE A 1 92 ? 9.318 -13.147 -15.673 1.00 79.44 92 PHE A CA 1
ATOM 742 C C . PHE A 1 92 ? 10.791 -13.254 -15.274 1.00 79.44 92 PHE A C 1
ATOM 744 O O . PHE A 1 92 ? 11.399 -14.312 -15.426 1.00 79.44 92 PHE A O 1
ATOM 751 N N . ILE A 1 93 ? 11.371 -12.155 -14.790 1.00 84.12 93 ILE A N 1
ATOM 752 C CA . ILE A 1 93 ? 12.785 -12.089 -14.409 1.00 84.12 93 ILE A CA 1
ATOM 753 C C . ILE A 1 93 ? 12.881 -11.882 -12.900 1.00 84.12 93 ILE A C 1
ATOM 755 O O . ILE A 1 93 ? 12.426 -10.862 -12.379 1.00 84.12 93 ILE A O 1
ATOM 759 N N . VAL A 1 94 ? 13.523 -12.824 -12.209 1.00 86.06 94 VAL A N 1
ATOM 760 C CA . VAL A 1 94 ? 13.847 -12.711 -10.783 1.00 86.06 94 VAL A CA 1
ATOM 761 C C . VAL A 1 94 ? 15.299 -12.270 -10.633 1.00 86.06 94 VAL A C 1
ATOM 763 O O . VAL A 1 94 ? 16.202 -12.851 -11.229 1.00 86.06 94 VAL A O 1
ATOM 766 N N . VAL A 1 95 ? 15.526 -11.225 -9.835 1.00 87.81 95 VAL A N 1
ATOM 767 C CA . VAL A 1 95 ? 16.868 -10.746 -9.477 1.00 87.81 95 VAL A CA 1
ATOM 768 C C . VAL A 1 95 ? 17.145 -11.100 -8.023 1.00 87.81 95 VAL A C 1
ATOM 770 O O . VAL A 1 95 ? 16.583 -10.492 -7.107 1.00 87.81 95 VAL A O 1
ATOM 773 N N . GLU A 1 96 ? 18.052 -12.046 -7.812 1.00 90.62 96 GLU A N 1
ATOM 774 C CA . GLU A 1 96 ? 18.457 -12.506 -6.484 1.00 90.62 96 GLU A CA 1
ATOM 775 C C . GLU A 1 96 ? 19.805 -11.917 -6.052 1.00 90.62 96 GLU A C 1
ATOM 777 O O . GLU A 1 96 ? 20.572 -11.388 -6.856 1.00 90.62 96 GLU A O 1
ATOM 782 N N . GLY A 1 97 ? 20.071 -11.939 -4.745 1.00 91.56 97 GLY A N 1
ATOM 783 C CA . GLY A 1 97 ? 21.304 -11.407 -4.165 1.00 91.56 97 GLY A CA 1
ATOM 784 C C . GLY A 1 97 ? 21.127 -10.807 -2.770 1.00 91.56 97 GLY A C 1
ATOM 785 O O . GLY A 1 97 ? 20.025 -10.416 -2.363 1.00 91.56 97 GLY A O 1
ATOM 786 N N . ASN A 1 98 ? 22.243 -10.690 -2.052 1.00 94.12 98 ASN A N 1
ATOM 787 C CA . ASN A 1 98 ? 22.253 -10.316 -0.633 1.00 94.12 98 ASN A CA 1
ATOM 788 C C . ASN A 1 98 ? 22.119 -8.804 -0.408 1.00 94.12 98 ASN A C 1
ATOM 790 O O . ASN A 1 98 ? 21.523 -8.360 0.570 1.00 94.12 98 ASN A O 1
ATOM 794 N N . HIS A 1 99 ? 22.616 -7.982 -1.334 1.00 94.75 99 HIS A N 1
ATOM 795 C CA . HIS A 1 99 ? 22.638 -6.535 -1.147 1.00 94.75 99 HIS A CA 1
ATOM 796 C C . HIS A 1 99 ? 21.396 -5.856 -1.749 1.00 94.75 99 HIS A C 1
ATOM 798 O O . HIS A 1 99 ? 21.259 -5.725 -2.967 1.00 94.75 99 HIS A O 1
ATOM 804 N N . ARG A 1 100 ? 20.506 -5.329 -0.894 1.00 89.06 100 ARG A N 1
ATOM 805 C CA . ARG A 1 100 ? 19.247 -4.666 -1.306 1.00 89.06 100 ARG A CA 1
ATOM 806 C C . ARG A 1 100 ? 19.459 -3.543 -2.330 1.00 89.06 100 ARG A C 1
ATOM 808 O O . ARG A 1 100 ? 18.766 -3.497 -3.346 1.00 89.06 100 ARG A O 1
ATOM 815 N N . THR A 1 101 ? 20.421 -2.651 -2.085 1.00 92.31 101 THR A N 1
ATOM 816 C CA . THR A 1 101 ? 20.738 -1.534 -2.996 1.00 92.31 101 THR A CA 1
ATOM 817 C C . THR A 1 101 ? 21.230 -2.011 -4.362 1.00 92.31 101 THR A C 1
ATOM 819 O O . THR A 1 101 ? 20.766 -1.494 -5.378 1.00 92.31 101 THR A O 1
ATOM 822 N N . ALA A 1 102 ? 22.100 -3.026 -4.406 1.00 94.31 102 ALA A N 1
ATOM 823 C CA . ALA A 1 102 ? 22.599 -3.589 -5.657 1.00 94.31 102 ALA A CA 1
ATOM 824 C C . ALA A 1 102 ? 21.459 -4.199 -6.487 1.00 94.31 102 ALA A C 1
ATOM 826 O O . ALA A 1 102 ? 21.327 -3.869 -7.664 1.00 94.31 102 ALA A O 1
ATOM 827 N N . LYS A 1 103 ? 20.560 -4.974 -5.858 1.00 92.88 103 LYS A N 1
ATOM 828 C CA . LYS A 1 103 ? 19.360 -5.516 -6.524 1.00 92.88 103 LYS A CA 1
ATOM 829 C C . LYS A 1 103 ? 18.490 -4.418 -7.129 1.00 92.88 103 LYS A C 1
ATOM 831 O O . LYS A 1 103 ? 18.077 -4.513 -8.282 1.00 92.88 103 LYS A O 1
ATOM 836 N N . ARG A 1 104 ? 18.250 -3.338 -6.378 1.00 90.19 104 ARG A N 1
ATOM 837 C CA . ARG A 1 104 ? 17.468 -2.189 -6.860 1.00 90.19 104 ARG A CA 1
ATOM 838 C C . ARG A 1 104 ? 18.140 -1.489 -8.042 1.00 90.19 104 ARG A C 1
ATOM 840 O O . ARG A 1 104 ? 17.456 -1.119 -8.993 1.00 90.19 104 ARG A O 1
ATOM 847 N N . MET A 1 105 ? 19.457 -1.295 -7.982 1.00 93.69 105 MET A N 1
ATOM 848 C CA . MET A 1 105 ? 20.222 -0.689 -9.074 1.00 93.69 105 MET A CA 1
ATOM 849 C C . MET A 1 105 ? 20.171 -1.565 -10.329 1.00 93.69 105 MET A C 1
ATOM 851 O O . MET A 1 105 ? 19.954 -1.047 -11.424 1.00 93.69 105 MET A O 1
ATOM 855 N N . LEU A 1 106 ? 20.323 -2.881 -10.169 1.00 94.12 106 LEU A N 1
ATOM 856 C CA . LEU A 1 106 ? 20.276 -3.834 -11.269 1.00 94.12 106 LEU A CA 1
ATOM 857 C C . LEU A 1 106 ? 18.894 -3.862 -11.923 1.00 94.12 106 LEU A C 1
ATOM 859 O O . LEU A 1 106 ? 18.815 -3.689 -13.133 1.00 94.12 106 LEU A O 1
ATOM 863 N N . ALA A 1 107 ? 17.815 -3.960 -11.140 1.00 91.06 107 ALA A N 1
ATOM 864 C CA . ALA A 1 107 ? 16.445 -3.912 -11.656 1.00 91.06 107 ALA A CA 1
ATOM 865 C C . ALA A 1 107 ? 16.171 -2.622 -12.449 1.00 91.06 107 ALA A C 1
ATOM 867 O O . ALA A 1 107 ? 15.581 -2.663 -13.524 1.00 91.06 107 ALA A O 1
ATOM 868 N N . MET A 1 108 ? 16.662 -1.478 -11.959 1.00 92.06 108 MET A N 1
ATOM 869 C CA . MET A 1 108 ? 16.519 -0.190 -12.645 1.00 92.06 108 MET A CA 1
ATOM 870 C C . MET A 1 108 ? 17.325 -0.109 -13.946 1.00 92.06 108 MET A C 1
ATOM 872 O O . MET A 1 108 ? 16.853 0.450 -14.933 1.00 92.06 108 MET A O 1
ATOM 876 N N . ARG A 1 109 ? 18.555 -0.633 -13.964 1.00 94.88 109 ARG A N 1
ATOM 877 C CA . ARG A 1 109 ? 19.372 -0.674 -15.186 1.00 94.88 109 ARG A CA 1
ATOM 878 C C . ARG A 1 109 ? 18.780 -1.638 -16.208 1.00 94.88 109 ARG A C 1
ATOM 880 O O . ARG A 1 109 ? 18.706 -1.288 -17.381 1.00 94.88 109 ARG A O 1
ATOM 887 N N . LEU A 1 110 ? 18.332 -2.806 -15.755 1.00 92.94 110 LEU A N 1
ATOM 888 C CA . LEU A 1 110 ? 17.692 -3.816 -16.585 1.00 92.94 110 LEU A CA 1
ATOM 889 C C . LEU A 1 110 ? 16.420 -3.264 -17.230 1.00 92.94 110 LEU A C 1
ATOM 891 O O . LEU A 1 110 ? 16.308 -3.315 -18.449 1.00 92.94 110 LEU A O 1
ATOM 895 N N . SER A 1 111 ? 15.521 -2.655 -16.447 1.00 90.44 111 SER A N 1
ATOM 896 C CA . SER A 1 111 ? 14.263 -2.105 -16.967 1.00 90.44 111 SER A CA 1
ATOM 897 C C . SER A 1 111 ? 14.506 -1.059 -18.059 1.00 90.44 111 SER A C 1
ATOM 899 O O . SER A 1 111 ? 13.868 -1.099 -19.104 1.00 90.44 111 SER A O 1
ATOM 901 N N . ARG A 1 112 ? 15.497 -0.175 -17.872 1.00 91.44 112 ARG A N 1
ATOM 902 C CA . ARG A 1 112 ? 15.900 0.821 -18.879 1.00 91.44 112 ARG A CA 1
ATOM 903 C C . ARG A 1 112 ? 16.458 0.189 -20.151 1.00 91.44 112 ARG A C 1
ATOM 905 O O . ARG A 1 112 ? 16.203 0.700 -21.233 1.00 91.44 112 ARG A O 1
ATOM 912 N N . ARG A 1 113 ? 17.228 -0.896 -20.029 1.00 93.75 113 ARG A N 1
ATOM 913 C CA . ARG A 1 113 ? 17.840 -1.587 -21.175 1.00 93.75 113 ARG A CA 1
ATOM 914 C C . ARG A 1 113 ? 16.814 -2.310 -22.040 1.00 93.75 113 ARG A C 1
ATOM 916 O O . ARG A 1 113 ? 16.983 -2.326 -23.250 1.00 93.75 113 ARG A O 1
ATOM 923 N N . ILE A 1 114 ? 15.778 -2.884 -21.431 1.00 89.06 114 ILE A N 1
ATOM 924 C CA . ILE A 1 114 ? 14.747 -3.658 -22.142 1.00 89.06 114 ILE A CA 1
ATOM 925 C C . ILE A 1 114 ? 13.479 -2.844 -22.448 1.00 89.06 114 ILE A C 1
ATOM 927 O O . ILE A 1 114 ? 12.507 -3.400 -22.944 1.00 89.06 114 ILE A O 1
ATOM 931 N N . GLY A 1 115 ? 13.459 -1.547 -22.119 1.00 84.06 115 GLY A N 1
ATOM 932 C CA . GLY A 1 115 ? 12.282 -0.691 -22.308 1.00 84.06 115 GLY A CA 1
ATOM 933 C C . GLY A 1 115 ? 11.089 -1.052 -21.413 1.00 84.06 115 GLY A C 1
ATOM 934 O O . GLY A 1 115 ? 9.954 -0.739 -21.757 1.00 84.06 115 GLY A O 1
ATOM 935 N N . ALA A 1 116 ? 11.320 -1.712 -20.275 1.00 82.94 116 ALA A N 1
ATOM 936 C CA . ALA A 1 116 ? 10.265 -2.107 -19.345 1.00 82.94 116 ALA A CA 1
ATOM 937 C C . ALA A 1 116 ? 9.966 -1.024 -18.299 1.00 82.94 116 ALA A C 1
ATOM 939 O O . ALA A 1 116 ? 10.847 -0.282 -17.845 1.00 82.94 116 ALA A O 1
ATOM 940 N N . SER A 1 117 ? 8.716 -0.997 -17.841 1.00 81.44 117 SER A N 1
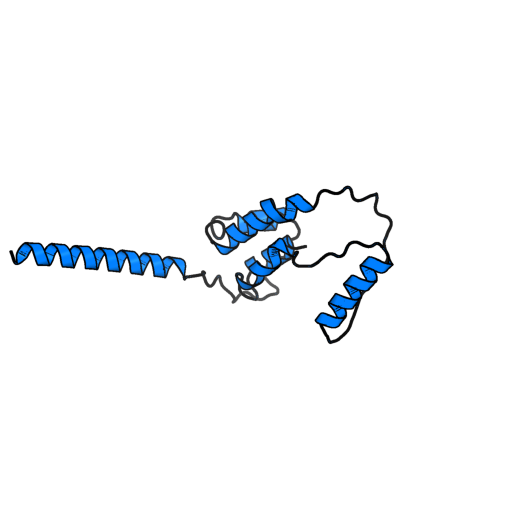ATOM 941 C CA . SER A 1 117 ? 8.301 -0.211 -16.681 1.00 81.44 117 SER A CA 1
ATOM 942 C C . SER A 1 117 ? 8.792 -0.861 -15.385 1.00 81.44 117 SER A C 1
ATOM 944 O O . SER A 1 117 ? 8.668 -2.068 -15.187 1.00 81.44 117 SER A O 1
ATOM 946 N N . LEU A 1 118 ? 9.345 -0.051 -14.479 1.00 81.94 118 LEU A N 1
ATOM 947 C CA . LEU A 1 118 ? 9.771 -0.502 -13.156 1.00 81.94 118 LEU A CA 1
ATOM 948 C C . LEU A 1 118 ? 8.686 -0.196 -12.122 1.00 81.94 118 LEU A C 1
ATOM 950 O O . LEU A 1 118 ? 8.427 0.971 -11.823 1.00 81.94 118 LEU A O 1
ATOM 954 N N . PHE A 1 119 ? 8.121 -1.241 -11.525 1.00 80.94 119 PHE A N 1
ATOM 955 C CA . PHE A 1 119 ? 7.156 -1.128 -10.433 1.00 80.94 119 PHE A CA 1
ATOM 956 C C . PHE A 1 119 ? 7.823 -1.375 -9.074 1.00 80.94 119 PHE A C 1
ATOM 958 O O . PHE A 1 119 ? 8.830 -2.076 -8.960 1.00 80.94 119 PHE A O 1
ATOM 965 N N . HIS A 1 120 ? 7.274 -0.761 -8.028 1.00 83.94 120 HIS A N 1
ATOM 966 C CA . HIS A 1 120 ? 7.708 -0.943 -6.645 1.00 83.94 120 HIS A CA 1
ATOM 967 C C . HIS A 1 120 ? 6.525 -1.445 -5.822 1.00 83.94 120 HIS A C 1
ATOM 969 O O . HIS A 1 120 ? 5.434 -0.898 -5.959 1.00 83.94 120 HIS A O 1
ATOM 975 N N . ASN A 1 121 ? 6.763 -2.429 -4.954 1.00 84.81 121 ASN A N 1
ATOM 976 C CA . ASN A 1 121 ? 5.803 -2.874 -3.951 1.00 84.81 121 ASN A CA 1
ATOM 977 C C . ASN A 1 121 ? 6.401 -2.652 -2.542 1.00 84.81 121 ASN A C 1
ATOM 979 O O . ASN A 1 121 ? 7.463 -3.217 -2.254 1.00 84.81 121 ASN A O 1
ATOM 983 N N . PRO A 1 122 ? 5.789 -1.819 -1.681 1.00 89.62 122 PRO A N 1
ATOM 984 C CA . PRO A 1 122 ? 4.646 -0.953 -1.976 1.00 89.62 122 PRO A CA 1
ATOM 985 C C . PRO A 1 122 ? 5.015 0.178 -2.957 1.00 89.62 122 PRO A C 1
ATOM 987 O O . PRO A 1 122 ? 6.198 0.527 -3.094 1.00 89.62 122 PRO A O 1
ATOM 990 N N . PRO A 1 123 ? 4.034 0.782 -3.652 1.00 89.44 123 PRO A N 1
ATOM 991 C CA . PRO A 1 123 ? 4.284 1.918 -4.526 1.00 89.44 123 PRO A CA 1
ATOM 992 C C . PRO A 1 123 ? 4.821 3.099 -3.712 1.00 89.44 123 PRO A C 1
ATOM 994 O O . PRO A 1 123 ? 4.543 3.249 -2.522 1.00 89.44 123 PRO A O 1
ATOM 997 N N . ARG A 1 124 ? 5.596 3.983 -4.357 1.00 89.12 124 ARG A N 1
ATOM 998 C CA . ARG A 1 124 ? 6.271 5.096 -3.657 1.00 89.12 124 ARG A CA 1
ATOM 999 C C . ARG A 1 124 ? 5.301 5.975 -2.865 1.00 89.12 124 ARG A C 1
ATOM 1001 O O . ARG A 1 124 ? 5.654 6.388 -1.767 1.00 89.12 124 ARG A O 1
ATOM 1008 N N . CYS A 1 125 ? 4.094 6.188 -3.394 1.00 90.81 125 CYS A N 1
ATOM 1009 C CA . CYS A 1 125 ? 3.021 6.947 -2.745 1.00 90.81 125 CYS A CA 1
ATOM 1010 C C . CYS A 1 125 ? 2.557 6.347 -1.404 1.00 90.81 125 CYS A C 1
ATOM 1012 O O . CYS A 1 125 ? 2.066 7.091 -0.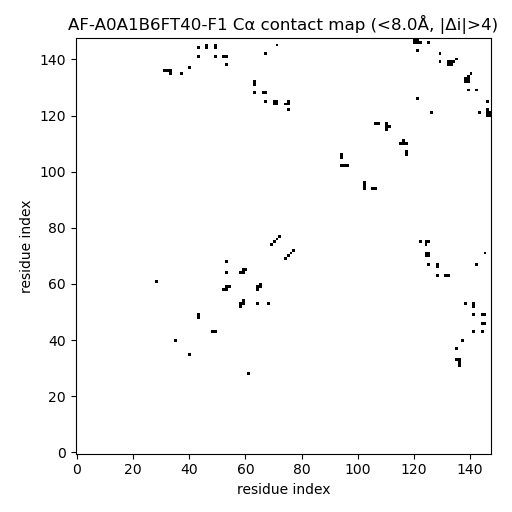569 1.00 90.81 125 CYS A O 1
ATOM 1014 N N . LEU A 1 126 ? 2.748 5.042 -1.176 1.00 93.19 126 LEU A N 1
ATOM 1015 C CA . LEU A 1 126 ? 2.361 4.358 0.064 1.00 93.19 126 LEU A CA 1
ATOM 1016 C C . LEU A 1 126 ? 3.554 3.983 0.947 1.00 93.19 126 LEU A C 1
ATOM 1018 O O . LEU A 1 126 ? 3.368 3.598 2.098 1.00 93.19 126 LEU A O 1
ATOM 1022 N N . SER A 1 127 ? 4.782 4.068 0.429 1.00 91.75 127 SER A N 1
ATOM 1023 C CA . SER A 1 127 ? 5.981 3.520 1.078 1.00 91.75 127 SER A CA 1
ATOM 1024 C C . SER A 1 127 ? 6.285 4.076 2.475 1.00 91.75 127 SER A C 1
ATOM 1026 O O . SER A 1 127 ? 6.822 3.346 3.306 1.00 91.75 127 SER A O 1
ATOM 1028 N N . SER A 1 128 ? 5.915 5.327 2.757 1.00 92.06 128 SER A N 1
ATOM 1029 C CA . SER A 1 128 ? 6.079 5.959 4.073 1.00 92.06 128 SER A CA 1
ATOM 1030 C C . SER A 1 128 ? 5.082 5.455 5.120 1.00 92.06 128 SER A C 1
ATOM 1032 O O . SER A 1 128 ? 5.381 5.506 6.309 1.00 92.06 128 SER A O 1
ATOM 1034 N N . LEU A 1 129 ? 3.927 4.934 4.697 1.00 93.81 129 LEU A N 1
ATOM 1035 C CA . LEU A 1 129 ? 2.822 4.564 5.587 1.00 93.81 129 LEU A CA 1
ATOM 1036 C C . LEU A 1 129 ? 2.976 3.162 6.194 1.00 93.81 129 LEU A C 1
ATOM 1038 O O . LEU A 1 129 ? 2.306 2.831 7.166 1.00 93.81 129 LEU A O 1
ATOM 1042 N N . ARG A 1 130 ? 3.889 2.335 5.663 1.00 92.06 130 ARG A N 1
ATOM 1043 C CA . ARG A 1 130 ? 4.100 0.942 6.103 1.00 92.06 130 ARG A CA 1
ATOM 1044 C C . ARG A 1 130 ? 4.347 0.817 7.608 1.00 92.06 130 ARG A C 1
ATOM 1046 O O . ARG A 1 130 ? 3.952 -0.172 8.209 1.00 92.06 130 ARG A O 1
ATOM 1053 N N . ASN A 1 131 ? 5.032 1.791 8.206 1.00 91.38 131 ASN A N 1
ATOM 1054 C CA . ASN A 1 131 ? 5.415 1.748 9.618 1.00 91.38 131 ASN A CA 1
ATOM 1055 C C . ASN A 1 131 ? 4.295 2.182 10.575 1.00 91.38 131 ASN A C 1
ATOM 1057 O O . ASN A 1 131 ? 4.479 2.071 11.782 1.00 91.38 131 ASN A O 1
ATOM 1061 N N . PHE A 1 132 ? 3.157 2.662 10.066 1.00 92.62 132 PHE A N 1
ATOM 1062 C CA . PHE A 1 132 ? 2.014 3.017 10.909 1.00 92.62 132 PHE A CA 1
ATOM 1063 C C . PHE A 1 132 ? 1.185 1.806 11.335 1.00 92.62 132 PHE A C 1
ATOM 1065 O O . PHE A 1 132 ? 0.430 1.890 12.300 1.00 92.62 132 PHE A O 1
ATOM 1072 N N . PHE A 1 133 ? 1.344 0.677 10.643 1.00 92.69 133 PHE A N 1
ATOM 1073 C CA . PHE A 1 133 ? 0.603 -0.544 10.920 1.00 92.69 133 PHE A CA 1
ATOM 1074 C C . PHE A 1 133 ? 1.489 -1.549 11.669 1.00 92.69 133 PHE A C 1
ATOM 1076 O O . PHE A 1 133 ? 2.596 -1.848 11.204 1.00 92.69 133 PHE A O 1
ATOM 1083 N N . PRO A 1 134 ? 1.034 -2.091 12.813 1.00 89.31 134 PRO A N 1
ATOM 1084 C CA . PRO A 1 134 ? 1.803 -3.068 13.575 1.00 89.31 134 PRO A CA 1
ATOM 1085 C C . PRO A 1 134 ? 2.120 -4.328 12.762 1.00 89.31 134 PRO A C 1
ATOM 1087 O O . PRO A 1 134 ? 1.294 -4.806 11.977 1.00 89.31 134 PRO A O 1
ATOM 1090 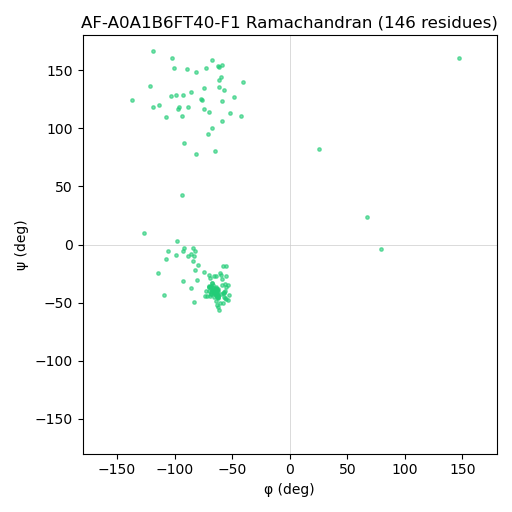N N . THR A 1 135 ? 3.306 -4.901 12.973 1.00 88.12 135 THR A N 1
ATOM 1091 C CA . THR A 1 135 ? 3.687 -6.193 12.383 1.00 88.12 135 THR A CA 1
ATOM 1092 C C . THR A 1 135 ? 2.683 -7.274 12.783 1.00 88.12 135 THR A C 1
ATOM 1094 O O . THR A 1 135 ? 2.322 -7.369 13.950 1.00 88.12 135 THR A O 1
ATOM 1097 N N . GLY A 1 136 ? 2.227 -8.076 11.818 1.00 84.12 136 GLY A N 1
ATOM 1098 C CA . GLY A 1 136 ? 1.249 -9.147 12.052 1.00 84.12 136 GLY A CA 1
ATOM 1099 C C . GLY A 1 136 ? -0.207 -8.684 12.166 1.00 84.12 136 GLY A C 1
ATOM 1100 O O . GLY A 1 136 ? -1.094 -9.527 12.248 1.00 84.12 136 GLY A O 1
ATOM 1101 N N . SER A 1 137 ? -0.472 -7.372 12.129 1.00 88.25 137 SER A N 1
ATOM 1102 C CA . SER A 1 137 ? -1.842 -6.855 12.188 1.00 88.25 137 SER A CA 1
ATOM 1103 C C . SER A 1 137 ? -2.620 -7.091 10.892 1.00 88.25 137 SER A C 1
ATOM 1105 O O . SER A 1 137 ? -2.065 -7.070 9.785 1.00 88.25 137 SER A O 1
ATOM 1107 N N . LEU A 1 138 ? -3.940 -7.210 11.036 1.00 90.94 138 LEU A N 1
ATOM 1108 C CA . LEU A 1 138 ? -4.883 -7.259 9.922 1.00 90.94 138 LEU A CA 1
ATOM 1109 C C . LEU A 1 138 ? -4.748 -6.029 9.006 1.00 90.94 138 LEU A C 1
ATOM 1111 O O . LEU A 1 138 ? -4.715 -6.161 7.783 1.00 90.94 138 LEU A O 1
ATOM 1115 N N . LEU A 1 139 ? -4.554 -4.843 9.595 1.00 93.19 139 LEU A N 1
ATOM 1116 C CA . LEU A 1 139 ? -4.336 -3.596 8.859 1.00 93.19 139 LEU A CA 1
ATOM 1117 C C . LEU A 1 139 ? -3.043 -3.598 8.036 1.00 93.19 139 LEU A C 1
ATOM 1119 O O . LEU A 1 139 ? -3.029 -3.092 6.917 1.00 93.19 139 LEU A O 1
ATOM 1123 N N . LEU A 1 140 ? -1.955 -4.188 8.541 1.00 92.81 140 LEU A N 1
ATOM 1124 C CA . LEU A 1 140 ? -0.721 -4.301 7.762 1.00 92.81 140 LEU A CA 1
ATOM 1125 C C . LEU A 1 140 ? -0.909 -5.229 6.551 1.00 92.81 140 LEU A C 1
ATOM 1127 O O . LEU A 1 140 ? -0.348 -4.984 5.482 1.00 92.81 140 LEU A O 1
ATOM 1131 N N . ARG A 1 141 ? -1.722 -6.281 6.686 1.00 91.31 141 ARG A N 1
ATOM 1132 C CA . ARG A 1 141 ? -2.067 -7.170 5.565 1.00 91.31 141 ARG A CA 1
ATOM 1133 C C . ARG A 1 141 ? -2.949 -6.462 4.541 1.00 91.31 141 ARG A C 1
ATOM 1135 O O . ARG A 1 141 ? -2.652 -6.537 3.348 1.00 91.31 141 ARG A O 1
ATOM 1142 N N . ALA A 1 142 ? -3.954 -5.721 5.002 1.00 93.88 142 ALA A N 1
ATOM 1143 C CA . ALA A 1 142 ? -4.779 -4.850 4.168 1.00 93.88 142 ALA A CA 1
ATOM 1144 C C . ALA A 1 142 ? -3.915 -3.832 3.402 1.00 93.88 142 ALA A C 1
ATOM 1146 O O . ALA A 1 142 ? -4.026 -3.716 2.183 1.00 93.88 142 ALA A O 1
ATOM 1147 N N . TYR A 1 143 ? -2.959 -3.188 4.079 1.00 94.69 143 TYR A N 1
ATOM 1148 C CA . TYR A 1 143 ? -1.981 -2.282 3.471 1.00 94.69 143 TYR A CA 1
ATOM 1149 C C . TYR A 1 143 ? -1.184 -2.943 2.335 1.00 94.69 143 TYR A C 1
ATOM 1151 O O . TYR A 1 143 ? -1.041 -2.361 1.255 1.00 94.69 143 TYR A O 1
ATOM 1159 N N . PHE A 1 144 ? -0.666 -4.158 2.546 1.00 92.38 144 PHE A N 1
ATOM 1160 C CA . PHE A 1 144 ? 0.086 -4.866 1.507 1.00 92.38 144 PHE A CA 1
ATOM 1161 C C . PHE A 1 144 ? -0.797 -5.305 0.339 1.00 92.38 144 PHE A C 1
ATOM 1163 O O . PHE A 1 144 ? -0.353 -5.217 -0.805 1.00 92.38 144 PHE A O 1
ATOM 1170 N N . LYS A 1 145 ? -2.043 -5.722 0.598 1.00 91.88 145 LYS A N 1
ATOM 1171 C CA . LYS A 1 145 ? -3.001 -6.059 -0.462 1.00 91.88 145 LYS A CA 1
ATOM 1172 C C . LYS A 1 145 ? -3.375 -4.829 -1.294 1.00 91.88 145 LYS A C 1
ATOM 1174 O O . LYS A 1 145 ? -3.407 -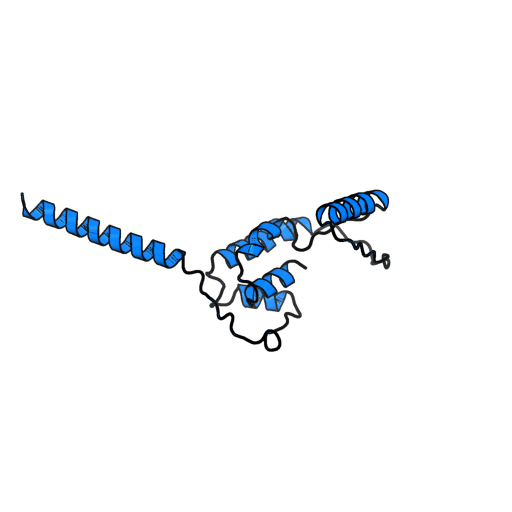4.926 -2.515 1.00 91.88 145 LYS A O 1
ATOM 1179 N N . LEU A 1 146 ? -3.581 -3.674 -0.658 1.00 90.69 146 LEU A N 1
ATOM 1180 C CA . LEU A 1 146 ? -3.861 -2.399 -1.331 1.00 90.69 146 LEU A CA 1
ATOM 1181 C C . LEU A 1 146 ? -2.669 -1.895 -2.167 1.00 90.69 146 LEU A C 1
ATOM 1183 O O . LEU A 1 146 ? -2.836 -1.163 -3.142 1.00 90.69 146 LEU A O 1
ATOM 1187 N N . SER A 1 147 ? -1.456 -2.281 -1.768 1.00 88.69 147 SER A N 1
ATOM 1188 C CA . SER A 1 147 ? -0.200 -1.900 -2.418 1.00 88.69 147 SER A CA 1
ATOM 1189 C C . SER A 1 147 ? 0.177 -2.769 -3.625 1.00 88.69 147 SER A C 1
ATOM 1191 O O . SER A 1 147 ? 1.131 -2.421 -4.327 1.00 88.69 147 SER A O 1
ATOM 1193 N N . ALA A 1 148 ? -0.533 -3.878 -3.852 1.00 78.06 148 ALA A N 1
ATOM 1194 C CA . ALA A 1 148 ? -0.323 -4.769 -4.993 1.00 78.06 148 ALA A CA 1
ATOM 1195 C C . ALA A 1 148 ? -0.855 -4.177 -6.319 1.00 78.06 148 ALA A C 1
ATOM 1197 O O . ALA A 1 148 ? -0.333 -4.603 -7.369 1.00 78.06 148 ALA A O 1
#